Protein AF-X1LSI5-F1 (afdb_monomer)

Nearest PDB structures (foldseek):
  8vb0-assembly1_J  TM=4.803E-01  e=5.044E+00  Pectobacterium 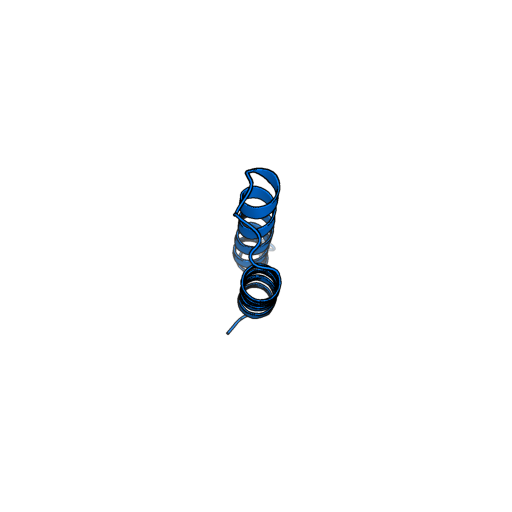phage PhiM1

Solvent-accessible surface area (backbone atoms only — not comparable to full-atom values): 3023 Å² total; per-residue (Å²): 135,53,73,48,55,55,52,48,52,52,53,53,50,52,29,60,77,68,70,51,76,89,44,76,68,54,56,51,49,52,47,52,43,51,54,52,56,64,55,68,74,68,78,74,77,94,83,132

Sequence (48 aa):
MSAAEKVIDHILDIMADYSLSSSANIDSLIRAISDSAESEDVDEEEDG

Radius of gyration: 14.32 Å; Cα contacts (8 Å, |Δi|>4): 11; chains: 1; bounding box: 41×13×35 Å

Structure (mmCIF, N/CA/C/O backbone):
data_AF-X1LSI5-F1
#
_entry.id   AF-X1LSI5-F1
#
loop_
_atom_site.group_PDB
_atom_site.id
_atom_site.type_symbol
_atom_site.label_atom_id
_atom_site.label_alt_id
_atom_site.label_comp_id
_atom_site.label_asym_id
_atom_site.label_entity_id
_atom_site.label_seq_id
_atom_site.pdbx_PDB_ins_code
_atom_site.Cartn_x
_atom_site.Cartn_y
_atom_site.Cartn_z
_atom_site.occupancy
_atom_site.B_iso_or_equiv
_atom_site.auth_seq_id
_atom_site.auth_comp_id
_atom_site.auth_asym_id
_atom_site.auth_atom_id
_atom_site.pdbx_PDB_model_num
ATOM 1 N N . MET A 1 1 ? -1.926 3.564 -16.249 1.00 70.94 1 MET A N 1
ATOM 2 C CA . MET A 1 1 ? -2.021 2.738 -15.038 1.00 70.94 1 MET A CA 1
ATOM 3 C C . MET A 1 1 ? -0.809 1.821 -14.966 1.00 70.94 1 MET A C 1
ATOM 5 O O . MET A 1 1 ? -0.810 0.766 -15.606 1.00 70.94 1 MET A O 1
ATOM 9 N N . SER A 1 2 ? 0.243 2.283 -14.294 1.00 85.94 2 SER A N 1
ATOM 10 C CA . SER A 1 2 ? 1.517 1.586 -14.097 1.00 85.94 2 SER A CA 1
ATOM 11 C C . SER A 1 2 ? 1.350 0.369 -13.178 1.00 85.94 2 SER A C 1
ATOM 13 O O . SER A 1 2 ? 0.306 0.179 -12.544 1.00 85.94 2 SER A O 1
ATOM 15 N N . ALA A 1 3 ? 2.363 -0.502 -13.130 1.00 88.44 3 ALA A N 1
ATOM 16 C CA . ALA A 1 3 ? 2.369 -1.638 -12.207 1.00 88.44 3 ALA A CA 1
ATOM 17 C C . ALA A 1 3 ? 2.312 -1.170 -10.742 1.00 88.44 3 ALA A C 1
ATOM 19 O O . ALA A 1 3 ? 1.563 -1.741 -9.953 1.00 88.44 3 ALA A O 1
ATOM 20 N N . ALA A 1 4 ? 3.021 -0.088 -10.416 1.00 92.44 4 ALA A N 1
ATOM 21 C CA . ALA A 1 4 ? 3.002 0.526 -9.095 1.00 92.44 4 ALA A CA 1
ATOM 22 C C . ALA A 1 4 ? 1.615 1.060 -8.713 1.00 92.44 4 ALA A C 1
ATOM 24 O O . ALA A 1 4 ? 1.127 0.734 -7.635 1.00 92.44 4 ALA A O 1
ATOM 25 N N . GLU A 1 5 ? 0.932 1.777 -9.614 1.00 92.19 5 GLU A N 1
ATOM 26 C CA . GLU A 1 5 ? -0.435 2.269 -9.371 1.00 92.19 5 GLU A CA 1
ATOM 27 C C . GLU A 1 5 ? -1.401 1.114 -9.062 1.00 92.19 5 GLU A C 1
ATOM 29 O O . GLU A 1 5 ? -2.168 1.184 -8.107 1.00 92.19 5 GLU A O 1
ATOM 34 N N . LYS A 1 6 ? -1.310 -0.004 -9.796 1.00 94.75 6 LYS A N 1
ATOM 35 C CA . LYS A 1 6 ? -2.148 -1.192 -9.543 1.00 94.75 6 LYS A CA 1
ATOM 36 C C . LYS A 1 6 ? -1.875 -1.846 -8.188 1.00 94.75 6 LYS A C 1
ATOM 38 O O . LYS A 1 6 ? -2.797 -2.368 -7.569 1.00 94.75 6 LYS A O 1
ATOM 43 N N . VAL A 1 7 ? -0.617 -1.869 -7.746 1.00 95.00 7 VAL A N 1
ATOM 44 C CA . VAL A 1 7 ? -0.244 -2.432 -6.439 1.00 95.00 7 VAL A CA 1
ATOM 45 C C . VAL A 1 7 ? -0.716 -1.521 -5.309 1.00 95.00 7 VAL A C 1
ATOM 47 O O . VAL A 1 7 ? -1.262 -2.021 -4.329 1.00 95.00 7 VAL A O 1
ATOM 50 N N . ILE A 1 8 ? -0.547 -0.203 -5.451 1.00 95.31 8 ILE A N 1
ATOM 51 C C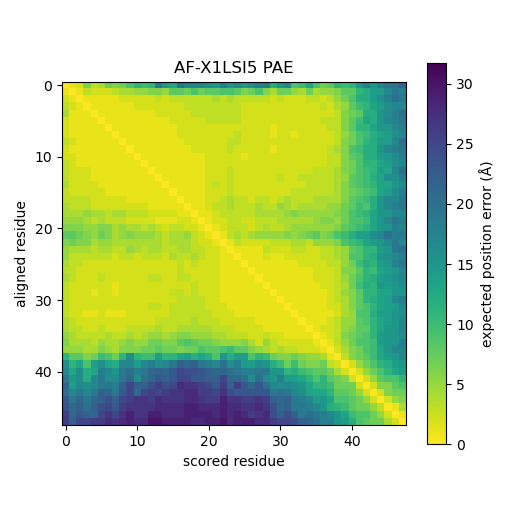A . ILE A 1 8 ? -1.023 0.783 -4.473 1.00 95.31 8 ILE A CA 1
ATOM 52 C C . ILE A 1 8 ? -2.542 0.685 -4.328 1.00 95.31 8 ILE A C 1
ATOM 54 O O . ILE A 1 8 ? -3.026 0.545 -3.207 1.00 95.31 8 ILE A O 1
ATOM 58 N N . ASP A 1 9 ? -3.281 0.658 -5.437 1.00 95.62 9 ASP A N 1
ATOM 59 C CA . ASP A 1 9 ? -4.738 0.510 -5.405 1.00 95.62 9 ASP A CA 1
ATOM 60 C C . ASP A 1 9 ? -5.158 -0.788 -4.709 1.00 95.62 9 ASP A C 1
ATOM 62 O O . ASP A 1 9 ? -6.030 -0.775 -3.844 1.00 95.62 9 ASP A O 1
ATOM 66 N N . HIS A 1 10 ? -4.473 -1.901 -4.986 1.00 96.06 10 HIS A N 1
ATOM 67 C CA . HIS A 1 10 ? -4.762 -3.168 -4.318 1.00 96.06 10 HIS A CA 1
ATOM 68 C C . HIS A 1 10 ? -4.515 -3.122 -2.799 1.00 96.06 10 HIS A C 1
ATOM 70 O O . HIS A 1 10 ? -5.277 -3.708 -2.027 1.00 96.06 10 HIS A O 1
ATOM 76 N N . ILE A 1 11 ? -3.469 -2.421 -2.350 1.00 94.81 11 ILE A N 1
ATOM 77 C CA . ILE A 1 11 ? -3.203 -2.209 -0.920 1.00 94.81 11 ILE A CA 1
ATOM 78 C C . ILE A 1 11 ? -4.346 -1.406 -0.288 1.00 94.81 11 ILE A C 1
ATOM 80 O O . ILE A 1 11 ? -4.833 -1.780 0.781 1.00 94.81 11 ILE A O 1
ATOM 84 N N . LEU A 1 12 ? -4.791 -0.333 -0.948 1.00 95.56 12 LEU A N 1
A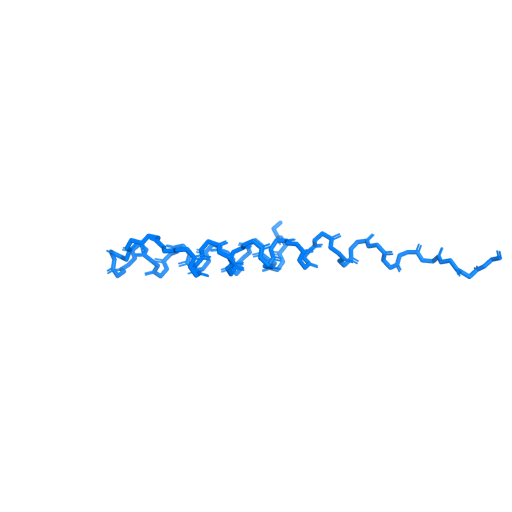TOM 85 C CA . LEU A 1 12 ? -5.880 0.516 -0.462 1.00 95.56 12 LEU A CA 1
ATOM 86 C C . LEU A 1 12 ? -7.215 -0.239 -0.395 1.00 95.56 12 LEU A C 1
ATOM 88 O O . LEU A 1 12 ? -7.930 -0.103 0.600 1.00 95.56 12 LEU A O 1
ATOM 92 N N . ASP A 1 13 ? -7.510 -1.084 -1.384 1.00 96.94 13 ASP A N 1
ATOM 93 C CA . ASP A 1 13 ? -8.698 -1.944 -1.396 1.00 96.94 13 ASP A CA 1
ATOM 94 C C . ASP A 1 13 ? -8.702 -2.915 -0.206 1.00 96.94 13 ASP A C 1
ATOM 96 O O . ASP A 1 13 ? -9.684 -2.988 0.532 1.00 96.94 13 ASP A O 1
ATOM 100 N N . ILE A 1 14 ? -7.583 -3.602 0.060 1.00 96.31 14 ILE A N 1
ATOM 101 C CA . ILE A 1 14 ? -7.462 -4.498 1.224 1.00 96.31 14 ILE A CA 1
ATOM 102 C C . ILE A 1 14 ? -7.660 -3.716 2.528 1.00 96.31 14 ILE A C 1
ATOM 104 O O . ILE A 1 14 ? -8.335 -4.180 3.447 1.00 96.31 14 ILE A O 1
ATOM 108 N N . MET A 1 15 ? -7.082 -2.5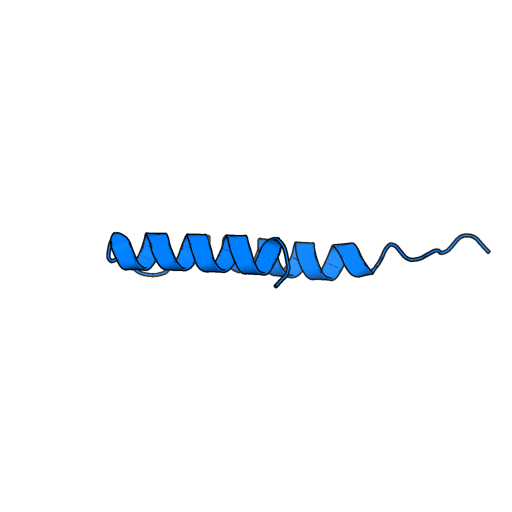21 2.642 1.00 95.69 15 MET A N 1
ATOM 109 C CA . MET A 1 15 ? -7.266 -1.707 3.843 1.00 95.69 15 MET A CA 1
ATOM 110 C C . MET A 1 15 ? -8.729 -1.324 4.055 1.00 95.69 15 MET A C 1
ATOM 112 O O . MET A 1 15 ? -9.208 -1.386 5.188 1.00 95.69 15 MET A O 1
ATOM 116 N N . ALA A 1 16 ? -9.442 -0.973 2.985 1.00 96.00 16 ALA A N 1
ATOM 117 C CA . ALA A 1 16 ? -10.863 -0.667 3.042 1.00 96.00 16 ALA A CA 1
ATOM 118 C C . ALA A 1 16 ? -11.696 -1.899 3.439 1.00 96.00 16 ALA A C 1
ATOM 120 O O . ALA A 1 16 ? -12.491 -1.812 4.379 1.00 96.00 16 ALA A O 1
ATOM 121 N N . ASP A 1 17 ? -11.455 -3.053 2.808 1.00 97.88 17 ASP A N 1
ATOM 122 C CA . ASP A 1 17 ? -12.173 -4.312 3.061 1.00 97.88 17 ASP A CA 1
ATOM 123 C C . ASP A 1 17 ? -12.071 -4.767 4.520 1.00 97.88 17 ASP A C 1
ATOM 125 O O . ASP A 1 17 ? -13.033 -5.272 5.104 1.00 97.88 17 ASP A O 1
ATOM 129 N N . TYR A 1 18 ? -10.911 -4.546 5.138 1.00 96.44 18 TYR A N 1
ATOM 130 C CA . TYR A 1 18 ? -10.654 -4.922 6.526 1.00 96.44 18 TYR A CA 1
ATOM 131 C C . TYR A 1 18 ? -10.810 -3.758 7.517 1.00 96.44 18 TYR A C 1
ATOM 133 O O . TYR A 1 18 ? -10.532 -3.934 8.704 1.00 96.44 18 TYR A O 1
ATOM 141 N N . SER A 1 19 ? -11.274 -2.583 7.066 1.00 95.19 19 SER A N 1
ATOM 142 C CA . SER A 1 19 ? -11.398 -1.365 7.888 1.00 95.19 19 SER A CA 1
ATOM 143 C C . SER A 1 19 ? -10.105 -1.014 8.640 1.00 95.19 19 SER A C 1
ATOM 145 O O . SER A 1 19 ? -10.128 -0.555 9.786 1.00 95.19 19 SER A O 1
ATOM 147 N N . LEU A 1 20 ? -8.961 -1.266 8.004 1.00 93.12 20 LEU A N 1
ATOM 148 C CA . LEU A 1 20 ? -7.646 -0.982 8.556 1.00 93.12 20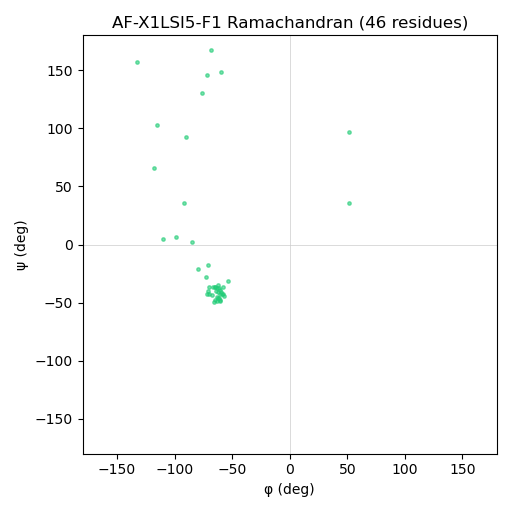 LEU A CA 1
ATOM 149 C C . LEU A 1 20 ? -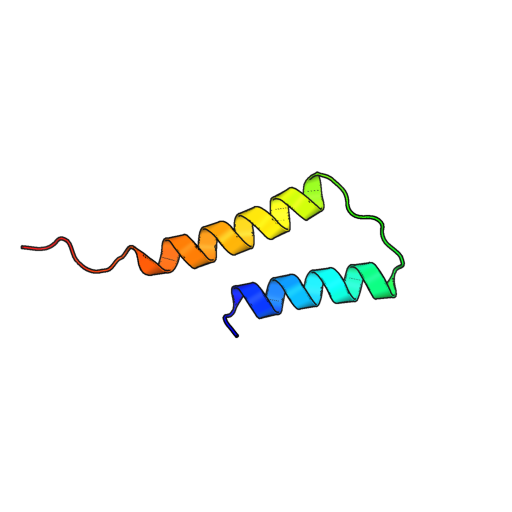7.374 0.518 8.466 1.00 93.12 20 LEU A C 1
ATOM 151 O O . LEU A 1 20 ? -7.508 1.140 7.414 1.00 93.12 20 LEU A O 1
ATOM 155 N N . SER A 1 21 ? -6.940 1.105 9.575 1.00 90.56 21 SER A N 1
ATOM 156 C CA . SER A 1 21 ? -6.398 2.459 9.572 1.00 90.56 21 SER A CA 1
ATOM 157 C C . SER A 1 21 ? -5.021 2.473 8.918 1.00 90.56 21 SER A C 1
ATOM 159 O O . SER A 1 21 ? -4.233 1.546 9.136 1.00 90.56 21 SER A O 1
ATOM 161 N N . SER A 1 22 ? -4.686 3.556 8.211 1.00 88.00 22 SER A N 1
ATOM 162 C CA . SER A 1 22 ? -3.300 3.737 7.784 1.00 88.00 22 SER A CA 1
ATOM 163 C C . SER A 1 22 ? -2.357 3.783 8.985 1.00 88.00 22 SER A C 1
ATOM 165 O O . SER A 1 22 ? -2.716 4.210 10.086 1.00 88.00 22 SER A O 1
ATOM 167 N N . SER A 1 23 ? -1.142 3.302 8.761 1.00 93.06 23 SER A N 1
ATOM 168 C CA . SER A 1 23 ? -0.056 3.322 9.729 1.00 93.06 23 SER A CA 1
ATOM 169 C C . SER A 1 23 ? 1.203 3.827 9.045 1.00 93.06 23 SER A C 1
ATOM 171 O O . SER A 1 23 ? 1.364 3.648 7.839 1.00 93.06 23 SER A O 1
ATOM 173 N N . ALA A 1 24 ? 2.145 4.352 9.831 1.00 92.06 24 ALA A N 1
ATOM 174 C CA . ALA A 1 24 ? 3.416 4.850 9.307 1.00 92.06 24 ALA A CA 1
ATOM 175 C C . ALA A 1 24 ? 4.163 3.814 8.442 1.00 92.06 24 ALA A C 1
ATOM 177 O O . ALA A 1 24 ? 4.843 4.181 7.486 1.00 92.06 24 ALA A O 1
ATOM 178 N N . ASN A 1 25 ? 4.013 2.520 8.744 1.00 92.81 25 ASN A N 1
ATOM 179 C CA . ASN A 1 25 ? 4.620 1.442 7.962 1.00 92.81 25 ASN A CA 1
ATOM 180 C C . ASN A 1 25 ? 3.954 1.274 6.591 1.00 92.81 25 ASN A C 1
ATOM 182 O O . ASN A 1 25 ? 4.647 1.051 5.604 1.00 92.81 25 ASN A O 1
ATOM 186 N N . ILE A 1 26 ? 2.625 1.387 6.527 1.00 92.94 26 ILE A N 1
ATOM 187 C CA . ILE A 1 26 ? 1.867 1.283 5.274 1.00 92.94 26 ILE A CA 1
ATOM 188 C C . ILE A 1 26 ? 2.127 2.511 4.399 1.00 92.94 26 ILE A C 1
ATOM 190 O O . ILE A 1 26 ? 2.399 2.361 3.212 1.00 92.94 26 ILE A O 1
ATOM 194 N N . ASP A 1 27 ? 2.142 3.705 4.992 1.00 94.06 27 ASP A N 1
ATOM 195 C CA . ASP A 1 27 ? 2.476 4.941 4.277 1.00 94.06 27 ASP A CA 1
ATOM 196 C C . ASP A 1 27 ? 3.899 4.870 3.691 1.00 94.06 27 ASP A C 1
ATOM 198 O O . ASP A 1 27 ? 4.135 5.258 2.547 1.00 94.06 27 ASP A O 1
ATOM 202 N N . SER A 1 28 ? 4.847 4.316 4.458 1.00 95.81 28 SER A N 1
ATOM 203 C CA . SER A 1 28 ? 6.230 4.109 4.004 1.00 95.81 28 SER A CA 1
ATOM 204 C C . SER A 1 28 ? 6.326 3.077 2.878 1.00 95.81 28 SER A C 1
ATOM 206 O O . SER A 1 28 ? 7.127 3.253 1.964 1.00 95.81 28 SER A O 1
ATOM 208 N N . LEU A 1 29 ? 5.506 2.020 2.918 1.00 94.25 29 LEU A N 1
ATOM 209 C CA . LEU A 1 29 ? 5.431 1.017 1.855 1.00 94.25 29 LEU A CA 1
ATOM 210 C C . LEU A 1 29 ? 4.882 1.617 0.554 1.00 94.25 29 LEU A C 1
ATOM 212 O O . LEU A 1 29 ? 5.501 1.442 -0.490 1.00 94.25 29 LEU A O 1
ATOM 216 N N . ILE A 1 30 ? 3.759 2.344 0.617 1.00 93.88 30 ILE A N 1
ATOM 217 C CA . ILE A 1 30 ? 3.159 3.017 -0.548 1.00 93.88 30 ILE A CA 1
ATOM 218 C C . ILE A 1 30 ? 4.173 3.978 -1.171 1.00 93.88 30 ILE A C 1
ATOM 220 O O . ILE A 1 30 ? 4.369 3.965 -2.383 1.00 93.88 30 ILE A O 1
ATOM 224 N N . ARG A 1 31 ? 4.877 4.754 -0.339 1.00 93.25 31 ARG A N 1
ATOM 225 C CA . ARG A 1 31 ? 5.920 5.669 -0.802 1.00 93.25 31 ARG A CA 1
ATOM 226 C C . ARG A 1 31 ? 7.076 4.947 -1.495 1.00 93.25 31 ARG A C 1
ATOM 228 O O . ARG A 1 31 ? 7.455 5.357 -2.578 1.00 93.25 31 ARG A O 1
ATOM 235 N N . ALA A 1 32 ? 7.595 3.860 -0.924 1.00 94.56 32 ALA A N 1
ATOM 236 C CA . ALA A 1 32 ? 8.676 3.094 -1.548 1.00 94.56 32 ALA A CA 1
ATOM 237 C C . ALA A 1 32 ? 8.272 2.493 -2.907 1.00 94.56 32 ALA A C 1
ATOM 239 O O . ALA A 1 32 ? 9.097 2.409 -3.812 1.00 94.56 32 ALA A O 1
ATOM 240 N N . ILE A 1 33 ? 7.005 2.090 -3.059 1.00 91.94 33 ILE A N 1
ATOM 241 C CA . ILE A 1 33 ? 6.464 1.593 -4.331 1.00 91.94 33 ILE A CA 1
ATOM 242 C C . ILE A 1 33 ? 6.396 2.723 -5.368 1.00 91.94 33 ILE A C 1
ATOM 244 O O . ILE A 1 33 ? 6.795 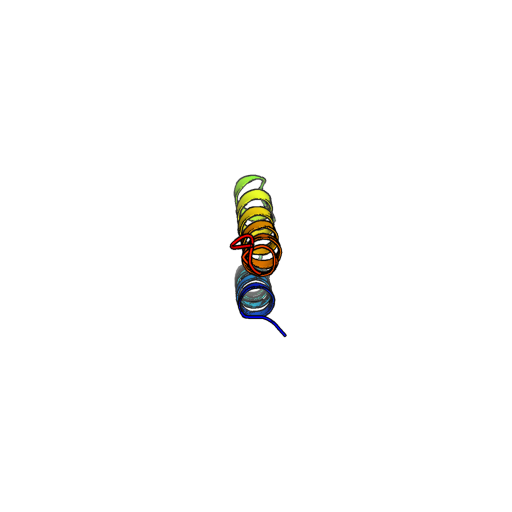2.508 -6.511 1.00 91.94 33 ILE A O 1
ATOM 248 N N . SER A 1 34 ? 5.936 3.915 -4.976 1.00 89.81 34 SER A N 1
ATOM 249 C CA . SER A 1 34 ? 5.931 5.094 -5.853 1.00 89.81 34 SER A CA 1
ATOM 250 C C . SER A 1 34 ? 7.345 5.514 -6.256 1.00 89.81 34 SER A C 1
ATOM 252 O O . SER A 1 34 ? 7.613 5.659 -7.443 1.00 89.81 34 SER A O 1
ATOM 254 N N . ASP A 1 35 ? 8.260 5.618 -5.288 1.00 90.50 35 ASP A N 1
ATOM 255 C CA . ASP A 1 35 ? 9.653 6.019 -5.516 1.00 90.50 35 ASP A CA 1
ATOM 256 C C . ASP A 1 35 ? 10.372 5.019 -6.451 1.00 90.50 35 ASP A C 1
ATOM 258 O O . ASP A 1 35 ? 11.157 5.414 -7.311 1.00 90.50 35 ASP A O 1
ATOM 262 N N . SER A 1 36 ? 10.086 3.713 -6.329 1.00 85.19 36 SER A N 1
ATOM 263 C CA . SER A 1 36 ? 10.626 2.689 -7.238 1.00 85.19 36 SER A CA 1
ATOM 264 C C . SER A 1 36 ? 10.122 2.858 -8.670 1.00 85.19 36 SER A C 1
ATOM 266 O O . SER A 1 36 ? 10.878 2.611 -9.603 1.00 85.19 36 SER A O 1
ATOM 268 N N . ALA A 1 37 ? 8.863 3.268 -8.844 1.00 84.88 37 ALA A N 1
ATOM 269 C CA . ALA A 1 37 ? 8.278 3.488 -10.161 1.00 84.88 37 ALA A CA 1
ATOM 270 C C . ALA A 1 37 ? 8.869 4.723 -10.849 1.00 84.88 37 ALA A C 1
ATOM 272 O O . ALA A 1 37 ? 9.076 4.699 -12.053 1.00 84.88 37 ALA A O 1
ATOM 273 N N . GLU A 1 38 ? 9.170 5.776 -10.083 1.00 79.81 38 GLU A N 1
ATOM 274 C CA . GLU A 1 38 ? 9.849 6.973 -10.594 1.00 79.81 38 GLU A CA 1
ATOM 275 C C . GLU A 1 38 ? 11.336 6.714 -10.894 1.00 79.81 38 GLU A C 1
ATOM 277 O O . GLU A 1 38 ? 11.914 7.359 -11.764 1.00 79.81 38 GLU A O 1
ATOM 282 N N . SER A 1 39 ? 11.966 5.763 -10.195 1.00 67.12 39 SER A N 1
ATOM 283 C CA . SER A 1 39 ? 13.371 5.402 -10.417 1.00 67.12 39 SER A CA 1
ATOM 284 C C . SER A 1 39 ? 13.598 4.487 -11.628 1.00 67.12 39 SER A C 1
ATOM 286 O O . SER A 1 39 ? 14.722 4.443 -12.121 1.00 67.12 39 SER A O 1
ATOM 288 N N . GLU A 1 40 ? 12.582 3.757 -12.102 1.00 56.56 40 GLU A N 1
ATOM 289 C CA . GLU A 1 4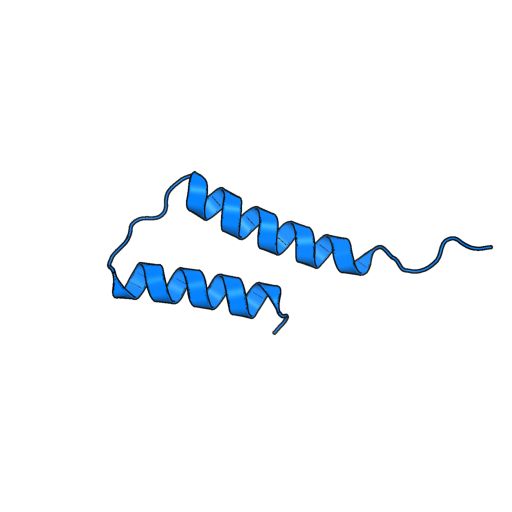0 ? 12.666 2.935 -13.325 1.00 56.56 40 GLU A CA 1
ATOM 290 C C . GLU A 1 40 ? 12.727 3.787 -14.610 1.00 56.56 40 GLU A C 1
ATOM 292 O O . GLU A 1 40 ? 13.186 3.298 -15.638 1.00 56.56 40 GLU A O 1
ATOM 297 N N . ASP A 1 41 ? 12.341 5.068 -14.551 1.00 55.09 41 ASP A N 1
ATOM 298 C CA . ASP A 1 41 ? 12.376 6.007 -15.686 1.00 55.09 41 ASP A CA 1
ATOM 299 C C . ASP A 1 41 ? 13.750 6.698 -15.879 1.00 55.09 41 ASP A C 1
ATOM 301 O O . ASP A 1 41 ? 13.895 7.551 -16.755 1.00 55.09 41 ASP A O 1
ATOM 305 N N . VAL A 1 42 ? 14.768 6.371 -15.067 1.00 57.22 42 VAL A N 1
ATOM 306 C CA . VAL A 1 42 ? 16.082 7.062 -15.065 1.00 57.22 42 VAL A CA 1
ATOM 307 C C . VAL A 1 42 ? 17.238 6.206 -15.607 1.00 57.22 42 VAL A C 1
ATOM 309 O O . VAL A 1 42 ? 18.374 6.670 -15.627 1.00 57.22 42 VAL A O 1
ATOM 312 N N . ASP A 1 43 ? 16.962 4.998 -16.106 1.00 58.94 43 ASP A N 1
ATOM 313 C CA . ASP A 1 43 ? 17.938 4.145 -16.812 1.00 58.94 43 ASP A CA 1
ATOM 314 C C . ASP A 1 43 ? 17.906 4.374 -18.345 1.00 58.94 43 ASP A C 1
ATOM 316 O O . ASP A 1 43 ? 18.091 3.452 -19.140 1.00 58.94 43 ASP A O 1
ATOM 320 N N . GLU A 1 44 ? 17.678 5.614 -18.796 1.00 56.94 44 GLU A N 1
ATOM 321 C CA . GLU A 1 44 ? 17.955 6.011 -20.184 1.00 56.94 44 GLU A CA 1
ATOM 322 C C . GLU A 1 44 ? 19.395 6.550 -20.297 1.00 56.94 44 GLU A C 1
ATOM 324 O O . GLU A 1 44 ? 19.653 7.733 -20.103 1.00 56.94 44 GLU A O 1
ATOM 329 N N . GLU A 1 45 ? 20.314 5.634 -20.624 1.00 61.78 45 GLU A N 1
ATOM 330 C CA . GLU A 1 45 ? 21.540 5.845 -21.418 1.00 61.78 45 GLU A CA 1
ATOM 331 C C . GLU A 1 45 ? 22.485 6.996 -20.984 1.00 61.78 45 GLU A C 1
ATOM 333 O O . GLU A 1 45 ? 22.391 8.124 -21.468 1.00 61.78 45 GLU A O 1
ATOM 338 N N . GLU A 1 46 ? 23.528 6.675 -20.209 1.00 54.22 46 GLU A N 1
ATOM 339 C CA . GLU A 1 46 ? 24.805 7.407 -20.292 1.00 54.22 46 GLU A CA 1
ATOM 340 C C . GLU A 1 46 ? 25.925 6.442 -20.728 1.00 54.22 46 GLU A C 1
ATOM 342 O O . GLU A 1 46 ? 26.841 6.120 -19.974 1.00 54.22 46 GLU A O 1
ATOM 347 N N . ASP A 1 47 ? 25.818 5.943 -21.964 1.00 60.34 47 ASP A N 1
ATOM 348 C CA . ASP A 1 47 ? 26.968 5.464 -22.741 1.00 60.34 47 ASP A CA 1
ATOM 349 C C . ASP A 1 47 ? 27.118 6.375 -2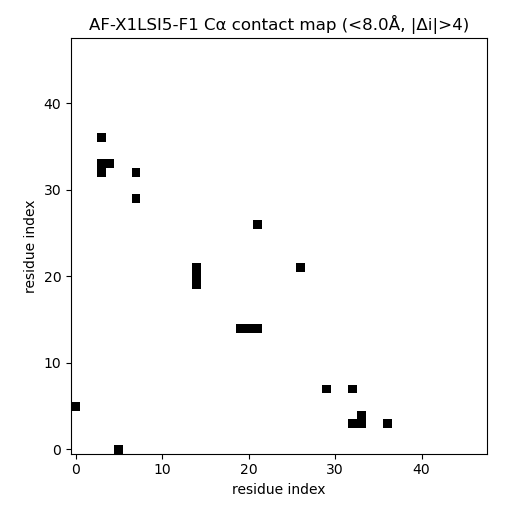3.974 1.00 60.34 47 ASP A C 1
ATOM 351 O O . ASP A 1 47 ? 26.333 6.317 -24.925 1.00 60.34 47 ASP A O 1
ATOM 355 N N . GLY A 1 48 ? 28.095 7.285 -23.910 1.00 49.69 48 GLY A N 1
ATOM 356 C CA . GLY A 1 48 ? 28.410 8.275 -24.946 1.00 49.69 48 GLY A CA 1
ATOM 357 C C . GLY A 1 48 ? 29.690 9.052 -24.671 1.00 49.69 48 GLY A C 1
ATOM 358 O O . GLY A 1 48 ? 29.608 10.078 -23.963 1.00 49.69 48 GLY A O 1
#

Secondary structure (DSSP, 8-state):
--HHHHHHHHHHHHHHHTTPPP-HHHHHHHHHHHHHHHHGGG-S----

Organism: NCBI:txid412755

pLDDT: mean 85.0, std 14.84, range [49.69, 97.88]

Foldseek 3Di:
DDPLVVVLVVLVVVCVVVVNDDDPVNVVVNVVSVVVVVVVVPPPDPPD

Mean predicted aligned error: 7.16 Å